Protein AF-A0A963QWB9-F1 (afdb_monomer_lite)

Radius of gyration: 32.36 Å; chains: 1; bounding box: 74×77×68 Å

Sequence (151 aa):
MTPAEYERANQQGAGDEVAETTSRTSAERSTPRSTRDDPPFDQLIAIHRGARRGFLVYAVLLAIVGAALLVAGLAGKIPWLIALVTGVIALVVAIFPYRQSIERRERIEGLQVLAEEWRDIVARSADPVGARERFMGLLERLYAPEKRMGA

pLDDT: mean 73.24, std 17.35, range [39.44, 96.38]

Foldseek 3Di:
DDPVVVVVVVVVVPPDDDPDDDPPDPPPVPPPPPPPPDDVLVVVLVVLVVLLVVLLVQLVVLLVVLVVLCVCCVVVVDPNVVSPVSSVVSNVVSVVSVVSSVVSVVVSVVSVVVSVVLVVCLVPDPDNRVVRVVVVVVVCVVVVPPPPPPD

Secondary structure (DSSP, 8-state):
--HHHHHHHHHTTSSSS------------------TTS--HHHHHHHHHHHHHHHHHHHHHHHHHHHHHHHHHHTTSS-HHHHHHHHHHHHHHHHHHHHHHHHHHHHHHHHHHHHHHHHHHHHH-S-HHHHHHHHHHHHHHHH-GGGSS--

Structure (mmCIF, N/CA/C/O backbone):
data_AF-A0A963QWB9-F1
#
_entry.id   AF-A0A963QWB9-F1
#
loop_
_atom_site.group_PDB
_atom_site.id
_atom_site.type_symbol
_atom_site.label_atom_id
_atom_site.label_alt_id
_atom_site.label_comp_id
_atom_site.label_asym_id
_atom_site.label_entity_id
_atom_site.label_seq_id
_atom_site.pdbx_PDB_ins_code
_atom_site.Cartn_x
_atom_site.Cartn_y
_atom_site.Cartn_z
_atom_site.occupancy
_atom_site.B_iso_or_equiv
_atom_site.auth_seq_id
_atom_site.auth_comp_id
_atom_site.auth_asym_id
_atom_site.auth_atom_id
_atom_site.pdbx_PDB_model_num
ATOM 1 N N . MET A 1 1 ? 54.219 -59.551 -37.758 1.00 52.16 1 MET A N 1
ATOM 2 C CA . MET A 1 1 ? 53.211 -58.742 -37.053 1.00 52.16 1 MET A CA 1
ATOM 3 C C . MET A 1 1 ? 52.244 -58.243 -38.104 1.00 52.16 1 MET A C 1
ATOM 5 O O . MET A 1 1 ? 52.642 -57.482 -38.980 1.00 52.16 1 MET A O 1
ATOM 9 N N . THR A 1 2 ? 51.063 -58.847 -38.148 1.00 57.59 2 THR A N 1
ATOM 10 C CA . THR A 1 2 ? 50.103 -58.664 -39.249 1.00 57.59 2 THR A CA 1
ATOM 11 C C . THR A 1 2 ? 49.142 -57.508 -38.947 1.00 57.59 2 THR A C 1
ATOM 13 O O . THR A 1 2 ? 48.941 -57.194 -37.775 1.00 57.59 2 THR A O 1
ATOM 16 N N . PRO A 1 3 ? 48.522 -56.869 -39.960 1.00 54.84 3 PRO A N 1
ATOM 17 C CA . PRO A 1 3 ? 47.603 -55.740 -39.755 1.00 54.84 3 PRO A CA 1
ATOM 18 C C . PRO A 1 3 ? 46.440 -56.042 -38.791 1.00 54.84 3 PRO A C 1
ATOM 20 O O . PRO A 1 3 ? 45.944 -55.141 -38.127 1.00 54.84 3 PRO A O 1
ATOM 23 N N . ALA A 1 4 ? 46.068 -57.318 -38.646 1.00 57.53 4 ALA A N 1
ATOM 24 C CA . ALA A 1 4 ? 45.026 -57.786 -37.732 1.00 57.53 4 ALA A CA 1
ATOM 25 C C . ALA A 1 4 ? 45.446 -57.818 -36.245 1.00 57.53 4 ALA A C 1
ATOM 27 O O . ALA A 1 4 ? 44.591 -57.886 -35.362 1.00 57.53 4 ALA A O 1
ATOM 28 N N . GLU A 1 5 ? 46.746 -57.766 -35.940 1.00 57.50 5 GLU A N 1
ATOM 29 C CA . GLU A 1 5 ? 47.256 -57.764 -34.559 1.00 57.50 5 GLU A CA 1
ATOM 30 C C . GLU A 1 5 ? 47.354 -56.350 -33.964 1.00 57.50 5 GLU A C 1
ATOM 32 O O . GLU A 1 5 ? 47.355 -56.208 -32.744 1.00 57.50 5 GLU A O 1
ATOM 37 N N . TYR A 1 6 ? 47.363 -55.299 -34.793 1.00 55.91 6 TYR A N 1
ATOM 38 C CA . TYR A 1 6 ? 47.360 -53.906 -34.323 1.00 55.91 6 TYR A CA 1
ATOM 39 C C . TYR A 1 6 ? 45.962 -53.456 -33.859 1.00 55.91 6 TYR A C 1
ATOM 41 O O . TYR A 1 6 ? 45.824 -52.663 -32.930 1.00 55.91 6 TYR A O 1
ATOM 49 N N . GLU A 1 7 ? 44.906 -54.013 -34.456 1.00 55.28 7 GLU A N 1
ATOM 50 C CA . GLU A 1 7 ? 43.521 -53.617 -34.179 1.00 55.28 7 GLU A CA 1
ATOM 51 C C . GLU A 1 7 ? 42.969 -54.217 -32.873 1.00 55.28 7 GLU A C 1
ATOM 53 O O . GLU A 1 7 ? 42.142 -53.600 -32.202 1.00 55.28 7 GLU A O 1
ATOM 58 N N . ARG A 1 8 ? 43.496 -55.370 -32.430 1.00 56.09 8 ARG A N 1
ATOM 59 C CA . ARG A 1 8 ? 43.130 -55.973 -31.134 1.00 56.09 8 ARG A CA 1
ATOM 60 C C . ARG A 1 8 ? 43.761 -55.275 -29.930 1.00 56.09 8 ARG A C 1
ATOM 62 O O . ARG A 1 8 ? 43.142 -55.241 -28.873 1.00 56.09 8 ARG A O 1
ATOM 69 N N . ALA A 1 9 ? 44.939 -54.671 -30.085 1.00 56.84 9 ALA A N 1
ATOM 70 C CA . ALA A 1 9 ? 45.576 -53.920 -29.002 1.00 56.84 9 ALA A CA 1
ATOM 71 C C . ALA A 1 9 ? 44.871 -52.581 -28.709 1.00 56.84 9 ALA A C 1
ATOM 73 O O . ALA A 1 9 ? 44.976 -52.069 -27.599 1.00 56.84 9 ALA A O 1
ATOM 74 N N . ASN A 1 10 ? 44.119 -52.036 -29.674 1.00 53.59 10 ASN A N 1
ATOM 75 C CA . ASN A 1 10 ? 43.478 -50.725 -29.542 1.00 53.59 10 ASN A CA 1
ATOM 76 C C . ASN A 1 10 ? 42.005 -50.788 -29.083 1.00 53.59 10 ASN A C 1
ATOM 78 O O . ASN A 1 10 ? 41.433 -49.764 -28.726 1.00 53.59 10 ASN A O 1
ATOM 82 N N . GLN A 1 11 ? 41.383 -51.976 -29.061 1.00 57.19 11 GLN A N 1
ATOM 83 C CA . GLN A 1 11 ? 40.006 -52.161 -28.567 1.00 57.19 11 GLN A CA 1
ATOM 84 C C . GLN A 1 11 ? 39.926 -52.609 -27.099 1.00 57.19 11 GLN A C 1
ATOM 86 O O . GLN A 1 11 ? 38.858 -52.550 -26.499 1.00 57.19 11 GLN A O 1
ATOM 91 N N . GLN A 1 12 ? 41.045 -53.014 -26.492 1.00 52.62 12 GLN A N 1
ATOM 92 C CA . GLN A 1 12 ? 41.080 -53.519 -25.112 1.00 52.62 12 GLN A CA 1
ATOM 93 C C . GLN A 1 12 ? 41.547 -52.471 -24.081 1.00 52.62 12 GLN A C 1
ATOM 95 O O . GLN A 1 12 ? 41.769 -52.801 -22.923 1.00 52.62 12 GLN A O 1
ATOM 100 N N . GLY A 1 13 ? 41.651 -51.201 -24.495 1.00 47.91 13 GLY A N 1
ATOM 101 C CA . GLY A 1 13 ? 41.871 -50.031 -23.629 1.00 47.91 13 GLY A CA 1
ATOM 102 C C . GLY A 1 13 ? 40.610 -49.194 -23.377 1.00 47.91 13 GLY A C 1
ATOM 103 O O . GLY A 1 13 ? 40.715 -48.057 -22.936 1.00 47.91 13 GLY A O 1
ATOM 104 N N . ALA A 1 14 ? 39.424 -49.728 -23.690 1.00 53.19 14 ALA A N 1
ATOM 105 C CA . ALA A 1 14 ? 38.131 -49.047 -23.549 1.00 53.19 14 ALA A CA 1
ATOM 106 C C . ALA A 1 14 ? 37.229 -49.688 -22.471 1.00 53.19 14 ALA A C 1
ATOM 108 O O . ALA A 1 14 ? 36.006 -49.645 -22.590 1.00 53.19 14 ALA A O 1
ATOM 109 N N . GLY A 1 15 ? 37.820 -50.346 -21.465 1.00 55.12 15 GLY A N 1
ATOM 110 C CA . GLY A 1 15 ? 37.084 -51.262 -20.585 1.00 55.12 15 GLY A CA 1
ATOM 111 C C . GLY A 1 15 ? 37.021 -50.934 -19.096 1.00 55.12 15 GLY A C 1
ATOM 112 O O . GLY A 1 15 ? 36.067 -51.365 -18.469 1.00 55.12 15 GLY A O 1
ATOM 113 N N . ASP A 1 16 ? 37.975 -50.206 -18.517 1.00 50.56 16 ASP A N 1
ATOM 114 C CA . ASP A 1 16 ? 38.060 -50.105 -17.053 1.00 50.56 16 ASP A CA 1
ATOM 115 C C . ASP A 1 16 ? 38.775 -48.822 -16.628 1.00 50.56 16 ASP A C 1
ATOM 117 O O . ASP A 1 16 ? 39.887 -48.846 -16.117 1.00 50.56 16 ASP A O 1
ATOM 121 N N . GLU A 1 17 ? 38.143 -47.669 -16.841 1.00 47.41 17 GLU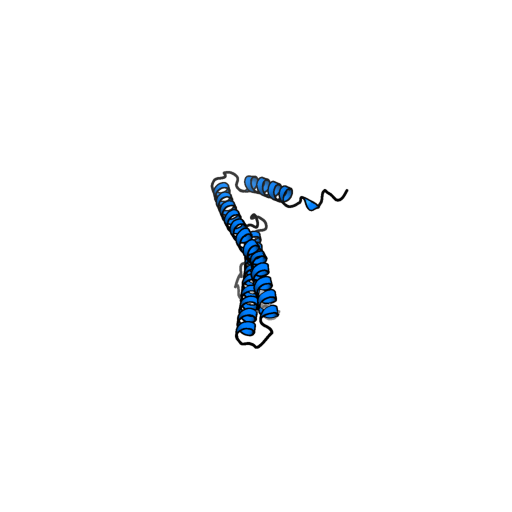 A N 1
ATOM 122 C CA . GLU A 1 17 ? 38.404 -46.537 -15.958 1.00 47.41 17 GLU A CA 1
ATOM 123 C C . GLU A 1 17 ? 37.235 -45.550 -15.977 1.00 47.41 17 GLU A C 1
ATOM 125 O O . GLU A 1 17 ? 36.881 -44.953 -16.990 1.00 47.41 17 GLU A O 1
ATOM 130 N N . VAL A 1 18 ? 36.677 -45.366 -14.782 1.00 50.66 18 VAL A N 1
ATOM 131 C CA . VAL A 1 18 ? 35.823 -44.248 -14.374 1.00 50.66 18 VAL A CA 1
ATOM 132 C C . VAL A 1 18 ? 34.356 -44.337 -14.805 1.00 50.66 18 VAL A C 1
ATOM 134 O O . VAL A 1 18 ? 33.793 -43.516 -15.530 1.00 50.66 18 VAL A O 1
ATOM 137 N N . ALA A 1 19 ? 33.691 -45.304 -14.180 1.00 49.16 19 ALA A N 1
ATOM 138 C CA . ALA A 1 19 ? 32.316 -45.172 -13.727 1.00 49.16 19 ALA A CA 1
ATOM 139 C C . ALA A 1 19 ? 32.156 -43.952 -12.796 1.00 49.16 19 ALA A C 1
ATOM 141 O O . ALA A 1 19 ? 32.076 -44.099 -11.584 1.00 49.16 19 ALA A O 1
ATOM 142 N N . GLU A 1 20 ? 32.116 -42.738 -13.341 1.00 49.50 20 GLU A N 1
ATOM 143 C CA . GLU A 1 20 ? 31.763 -41.548 -12.563 1.00 49.50 20 GLU A CA 1
ATOM 144 C C . GLU A 1 20 ? 31.323 -40.395 -13.460 1.00 49.50 20 GLU A C 1
ATOM 146 O O . GLU A 1 20 ? 31.929 -39.331 -13.505 1.00 49.50 20 GLU A O 1
ATOM 151 N N . THR A 1 21 ? 30.236 -40.565 -14.207 1.00 42.88 21 THR A N 1
ATOM 152 C CA . THR A 1 21 ? 29.427 -39.398 -14.583 1.00 42.88 21 THR A CA 1
ATOM 153 C C . THR A 1 21 ? 28.009 -39.829 -14.892 1.00 42.88 21 THR A C 1
ATOM 155 O O . THR A 1 21 ? 27.573 -39.938 -16.033 1.00 42.88 21 THR A O 1
ATOM 158 N N . THR A 1 22 ? 27.287 -40.102 -13.805 1.00 49.72 22 THR A N 1
ATOM 159 C CA . THR A 1 22 ? 25.889 -39.723 -13.609 1.00 49.72 22 THR A CA 1
ATOM 160 C C . THR A 1 22 ? 25.372 -38.884 -14.769 1.00 49.72 22 THR A C 1
ATOM 162 O O . THR A 1 22 ? 25.689 -37.695 -14.865 1.00 49.72 22 THR A O 1
ATOM 165 N N . SER A 1 23 ? 24.580 -39.520 -15.635 1.00 44.12 23 SER A N 1
ATOM 166 C CA . SER A 1 23 ? 23.708 -38.883 -16.612 1.00 44.12 23 SER A CA 1
ATOM 167 C C . SER A 1 23 ? 22.770 -37.934 -15.875 1.00 44.12 23 SER A C 1
ATOM 169 O O . SER A 1 23 ? 21.628 -38.244 -15.542 1.00 44.12 23 SER A O 1
ATOM 171 N N . ARG A 1 24 ? 23.299 -36.755 -15.563 1.00 46.31 24 ARG A N 1
ATOM 172 C CA . ARG A 1 24 ? 22.566 -35.592 -15.117 1.00 46.31 24 ARG A CA 1
ATOM 173 C C . ARG A 1 24 ? 21.914 -35.067 -16.380 1.00 46.31 24 ARG A C 1
ATOM 175 O O . ARG A 1 24 ? 22.521 -34.328 -17.141 1.00 46.31 24 ARG A O 1
ATOM 182 N N . THR A 1 25 ? 20.713 -35.576 -16.625 1.00 44.06 25 THR A N 1
ATOM 183 C CA . THR A 1 25 ? 19.575 -34.831 -17.147 1.00 44.06 25 THR A CA 1
ATOM 184 C C . THR A 1 25 ? 19.994 -33.525 -17.817 1.00 44.06 25 THR A C 1
ATOM 186 O O . THR A 1 25 ? 20.138 -32.506 -17.139 1.00 44.06 25 THR A O 1
ATOM 189 N N . SER A 1 26 ? 20.124 -33.550 -19.146 1.00 43.69 26 SER A N 1
ATOM 190 C CA . SER A 1 26 ? 20.068 -32.373 -20.022 1.00 43.69 26 SER A CA 1
ATOM 191 C C . SER A 1 26 ? 18.682 -31.716 -19.962 1.00 43.69 26 SER A C 1
ATOM 193 O O . SER A 1 26 ? 18.046 -31.443 -20.972 1.00 43.69 26 SER A O 1
ATOM 195 N N . ALA A 1 27 ? 18.196 -31.443 -18.751 1.00 46.06 27 ALA A N 1
ATOM 196 C CA . ALA A 1 27 ? 17.412 -30.261 -18.493 1.00 46.06 27 ALA A CA 1
ATOM 197 C C . ALA A 1 27 ? 18.442 -29.140 -18.472 1.00 46.06 27 ALA A C 1
ATOM 199 O O . ALA A 1 27 ? 18.928 -28.720 -17.419 1.00 46.06 27 ALA A O 1
ATOM 200 N N . GLU A 1 28 ? 18.792 -28.691 -19.672 1.00 39.84 28 GLU A N 1
ATOM 201 C CA . GLU A 1 28 ? 19.265 -27.346 -19.921 1.00 39.84 28 GLU A CA 1
ATOM 202 C C . GLU A 1 28 ? 18.142 -26.423 -19.438 1.00 39.84 28 GLU A C 1
ATOM 204 O O . GLU A 1 28 ? 17.291 -25.939 -20.177 1.00 39.84 28 GLU A O 1
ATOM 209 N N . ARG A 1 29 ? 18.062 -26.280 -18.113 1.00 41.50 29 ARG A N 1
ATOM 210 C CA . ARG A 1 29 ? 17.337 -25.228 -17.442 1.00 41.50 29 ARG A CA 1
ATOM 211 C C . ARG A 1 29 ? 18.127 -24.002 -17.843 1.00 41.50 29 ARG A C 1
ATOM 213 O O . ARG A 1 29 ? 19.090 -23.640 -17.174 1.00 41.50 29 ARG A O 1
ATOM 220 N N . SER A 1 30 ? 17.741 -23.445 -18.986 1.00 40.09 30 SER A N 1
ATOM 221 C CA . SER A 1 30 ? 18.017 -22.087 -19.400 1.00 40.09 30 SER A CA 1
ATOM 222 C C . SER A 1 30 ? 17.586 -21.219 -18.227 1.00 40.09 30 SER A C 1
ATOM 224 O O . SER A 1 30 ? 16.435 -20.810 -18.097 1.00 40.09 30 SER A O 1
ATOM 226 N N . THR A 1 31 ? 18.493 -21.021 -17.277 1.00 39.44 31 THR A N 1
ATOM 227 C CA . THR A 1 31 ? 18.427 -19.883 -16.390 1.00 39.44 31 THR A CA 1
ATOM 228 C C . THR A 1 31 ? 18.381 -18.702 -17.345 1.00 39.44 31 THR A C 1
ATOM 230 O O . THR A 1 31 ? 19.287 -18.584 -18.176 1.00 39.44 31 THR A O 1
ATOM 233 N N . PRO A 1 32 ? 17.315 -17.879 -17.327 1.00 41.12 32 PRO A N 1
ATOM 234 C CA . PRO A 1 32 ? 17.317 -16.663 -18.108 1.00 41.12 32 PRO A CA 1
ATOM 235 C C . PRO A 1 32 ? 18.546 -15.910 -17.631 1.00 41.12 32 PRO A C 1
ATOM 237 O O . PRO A 1 32 ? 18.637 -15.507 -16.467 1.00 41.12 32 PRO A O 1
ATOM 240 N N . ARG A 1 33 ? 19.555 -15.860 -18.501 1.00 39.84 33 ARG A N 1
ATOM 241 C CA . ARG A 1 33 ? 20.761 -15.080 -18.315 1.00 39.84 33 ARG A CA 1
ATOM 242 C C . ARG A 1 33 ? 20.230 -13.682 -18.089 1.00 39.84 33 ARG A C 1
ATOM 244 O O . ARG A 1 33 ? 19.677 -13.107 -19.017 1.00 39.84 33 ARG A O 1
ATOM 251 N N . SER A 1 34 ? 20.274 -13.251 -16.828 1.00 43.28 34 SER A N 1
ATOM 252 C CA . SER A 1 34 ? 19.811 -11.948 -16.371 1.00 43.28 34 SER A CA 1
ATOM 253 C C . SER A 1 34 ? 20.129 -10.940 -17.457 1.00 43.28 34 SER A C 1
ATOM 255 O O . SER A 1 34 ? 21.307 -10.712 -17.752 1.00 43.28 34 SER A O 1
ATOM 257 N N . THR A 1 35 ? 19.071 -10.452 -18.103 1.00 49.50 35 THR A N 1
ATOM 258 C CA . THR A 1 35 ? 19.091 -9.384 -19.084 1.00 49.50 35 THR A CA 1
ATOM 259 C C . THR A 1 35 ? 19.589 -8.160 -18.333 1.00 49.50 35 THR A C 1
ATOM 261 O O . THR A 1 35 ? 18.831 -7.319 -17.871 1.00 49.50 35 THR A O 1
ATOM 264 N N . ARG A 1 36 ? 20.911 -8.087 -18.156 1.00 48.88 36 ARG A N 1
ATOM 265 C CA . ARG A 1 36 ? 21.662 -6.967 -17.572 1.00 48.88 36 ARG A CA 1
ATOM 266 C C . ARG A 1 36 ? 21.520 -5.698 -18.421 1.00 48.88 36 ARG A C 1
ATOM 268 O O . ARG A 1 36 ? 22.074 -4.656 -18.096 1.00 48.88 36 ARG A O 1
ATOM 275 N N . ASP A 1 37 ? 20.751 -5.829 -19.493 1.00 54.34 37 ASP A N 1
ATOM 276 C CA . ASP A 1 37 ? 20.692 -4.980 -20.641 1.00 54.34 37 ASP A CA 1
ATOM 277 C C . ASP A 1 37 ? 19.255 -4.587 -21.030 1.00 54.34 37 ASP A C 1
ATOM 279 O O . ASP A 1 37 ? 19.014 -4.167 -22.150 1.00 54.34 37 ASP A O 1
ATOM 283 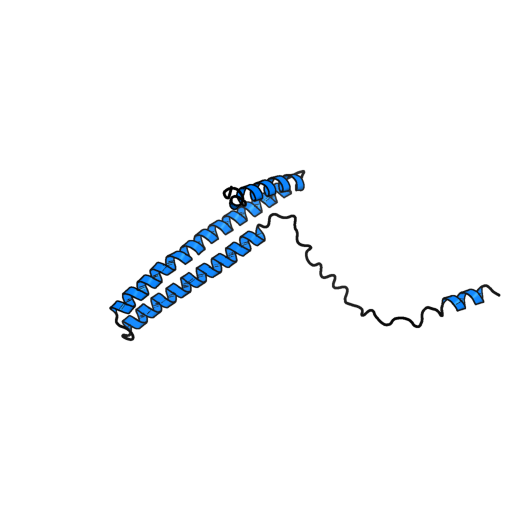N N . ASP A 1 38 ? 18.296 -4.672 -20.112 1.00 56.06 38 ASP A N 1
ATOM 284 C CA . ASP A 1 38 ? 16.996 -4.012 -20.264 1.00 56.06 38 ASP A CA 1
ATOM 285 C C . ASP A 1 38 ? 16.802 -3.016 -19.117 1.00 56.06 38 ASP A C 1
ATOM 287 O O . ASP A 1 38 ? 17.226 -3.294 -17.987 1.00 56.06 38 ASP A O 1
ATOM 291 N N . PRO A 1 39 ? 16.203 -1.834 -19.363 1.00 62.34 39 PRO A N 1
ATOM 292 C CA . PRO A 1 39 ? 15.840 -0.940 -18.274 1.00 62.34 39 PRO A CA 1
ATOM 293 C C . PRO A 1 39 ? 14.952 -1.709 -17.282 1.00 62.34 39 PRO A C 1
ATOM 295 O O . PRO A 1 39 ? 13.985 -2.350 -17.701 1.00 62.34 39 PRO A O 1
ATOM 298 N N . PRO A 1 40 ? 15.255 -1.676 -15.969 1.00 73.00 40 PRO A N 1
ATOM 299 C CA . PRO A 1 40 ? 14.667 -2.589 -14.992 1.00 73.00 40 PRO A CA 1
ATOM 300 C C . PRO A 1 40 ? 13.249 -2.159 -14.579 1.00 73.00 40 PRO A C 1
ATOM 302 O O . PRO A 1 40 ? 12.908 -2.181 -13.394 1.00 73.00 40 PRO A O 1
ATOM 305 N N . PHE A 1 41 ? 12.410 -1.753 -15.538 1.00 75.62 41 PHE A N 1
ATOM 306 C CA . PHE A 1 41 ? 11.028 -1.331 -15.319 1.00 75.62 41 PHE A CA 1
ATOM 307 C C . PHE A 1 41 ? 10.248 -2.395 -14.549 1.00 75.62 41 PHE A C 1
ATOM 309 O O . PHE A 1 41 ? 9.568 -2.062 -13.583 1.00 75.62 41 PHE A O 1
ATOM 316 N N . ASP A 1 42 ? 10.428 -3.675 -14.880 1.00 75.56 42 ASP A N 1
ATOM 317 C CA . ASP A 1 42 ? 9.774 -4.776 -14.171 1.00 75.56 42 ASP A CA 1
ATOM 318 C C . ASP A 1 42 ? 10.193 -4.869 -12.700 1.00 75.56 42 ASP A C 1
ATOM 320 O O . ASP A 1 42 ? 9.345 -5.073 -11.830 1.00 75.56 42 ASP A O 1
ATOM 324 N N . GLN A 1 43 ? 11.477 -4.658 -12.388 1.00 76.31 43 GLN A N 1
ATOM 325 C CA . GLN A 1 43 ? 11.944 -4.629 -10.997 1.00 76.31 43 GLN A CA 1
ATOM 326 C C . GLN A 1 43 ? 11.413 -3.395 -10.259 1.00 76.31 43 GLN A C 1
ATOM 328 O O . GLN A 1 43 ? 10.931 -3.516 -9.134 1.00 76.31 43 GLN A O 1
ATOM 333 N N . LEU A 1 44 ? 11.434 -2.217 -10.890 1.00 74.25 44 LEU A N 1
ATOM 334 C CA . LEU A 1 44 ? 10.897 -0.973 -10.327 1.00 74.25 44 LEU A CA 1
ATOM 335 C C . LEU A 1 44 ? 9.392 -1.090 -10.035 1.00 74.25 44 LEU A C 1
ATOM 337 O O . LEU A 1 44 ? 8.942 -0.745 -8.936 1.00 74.25 44 LEU A O 1
ATOM 341 N N . ILE A 1 45 ? 8.629 -1.647 -10.980 1.00 78.62 45 ILE A N 1
ATOM 342 C CA . ILE A 1 45 ? 7.201 -1.947 -10.844 1.00 78.62 45 ILE A CA 1
ATOM 343 C C . ILE A 1 45 ? 6.980 -2.980 -9.735 1.00 78.62 45 ILE A C 1
ATOM 345 O O . ILE A 1 45 ? 6.083 -2.797 -8.909 1.00 78.62 45 ILE A O 1
ATOM 349 N N . ALA A 1 46 ? 7.790 -4.042 -9.664 1.00 79.19 46 ALA A N 1
ATOM 350 C CA . ALA A 1 46 ? 7.683 -5.065 -8.625 1.00 79.19 46 ALA A CA 1
ATOM 351 C C . ALA A 1 46 ? 7.934 -4.495 -7.219 1.00 79.19 46 ALA A C 1
ATOM 353 O O . ALA A 1 46 ? 7.155 -4.774 -6.304 1.00 79.19 46 ALA A O 1
ATOM 354 N N . ILE A 1 47 ? 8.947 -3.637 -7.054 1.00 78.81 47 ILE A N 1
ATOM 355 C CA . ILE A 1 47 ? 9.235 -2.932 -5.795 1.00 78.81 47 ILE A CA 1
ATOM 356 C C . ILE A 1 47 ? 8.040 -2.062 -5.389 1.00 78.81 47 ILE A C 1
ATOM 358 O O . ILE A 1 47 ? 7.565 -2.136 -4.253 1.00 78.81 47 ILE A O 1
ATOM 362 N N . HIS A 1 48 ? 7.499 -1.272 -6.321 1.00 78.31 48 HIS A N 1
ATOM 363 C CA . HIS A 1 48 ? 6.354 -0.404 -6.039 1.00 78.31 48 HIS A CA 1
ATOM 364 C C . HIS A 1 48 ? 5.091 -1.208 -5.723 1.00 78.31 48 HIS A C 1
ATOM 366 O O . HIS A 1 48 ? 4.326 -0.824 -4.837 1.00 78.31 48 HIS A O 1
ATOM 372 N N . ARG A 1 49 ? 4.889 -2.352 -6.386 1.00 79.19 49 ARG A N 1
ATOM 373 C CA . ARG A 1 49 ? 3.765 -3.265 -6.144 1.00 79.19 49 ARG A CA 1
ATOM 374 C C . ARG A 1 49 ? 3.863 -3.927 -4.770 1.00 79.19 49 ARG A C 1
ATOM 376 O O . ARG A 1 49 ? 2.854 -3.995 -4.067 1.00 79.19 49 ARG A O 1
ATOM 383 N N . GLY A 1 50 ? 5.059 -4.363 -4.373 1.00 79.31 50 GLY A N 1
ATOM 384 C CA . GLY A 1 50 ? 5.330 -4.901 -3.040 1.00 79.31 50 GLY A CA 1
ATOM 385 C C . GLY A 1 50 ? 5.053 -3.868 -1.949 1.00 79.31 50 GLY A C 1
ATOM 386 O O . GLY A 1 50 ? 4.254 -4.119 -1.045 1.00 79.31 50 GLY A O 1
ATOM 387 N N . ALA A 1 51 ? 5.614 -2.665 -2.095 1.00 79.25 51 ALA A N 1
ATOM 388 C CA . ALA A 1 51 ? 5.384 -1.561 -1.168 1.00 79.25 51 ALA A CA 1
ATOM 389 C C . ALA A 1 51 ? 3.898 -1.170 -1.093 1.00 79.25 51 ALA A C 1
ATOM 391 O O . ALA A 1 51 ? 3.348 -1.048 -0.001 1.00 79.25 51 ALA A O 1
ATOM 392 N N . ARG A 1 52 ? 3.212 -1.046 -2.240 1.00 84.31 52 ARG A N 1
ATOM 393 C CA . ARG A 1 52 ? 1.768 -0.765 -2.306 1.00 84.31 52 ARG A CA 1
ATOM 394 C C . ARG A 1 52 ? 0.957 -1.791 -1.522 1.00 84.31 52 ARG A C 1
ATOM 396 O O . ARG A 1 52 ? 0.059 -1.404 -0.779 1.00 84.31 52 ARG A O 1
ATOM 403 N N . ARG A 1 53 ? 1.259 -3.084 -1.680 1.00 84.12 53 ARG A N 1
ATOM 404 C CA . ARG A 1 53 ? 0.557 -4.153 -0.959 1.00 84.12 53 ARG A CA 1
ATOM 405 C C . ARG A 1 53 ? 0.776 -4.035 0.548 1.00 84.12 53 ARG A C 1
ATOM 407 O O . ARG A 1 53 ? -0.189 -4.162 1.289 1.00 84.12 53 ARG A O 1
ATOM 414 N N . GLY A 1 54 ? 1.999 -3.726 0.981 1.00 84.69 54 GLY A N 1
ATOM 415 C CA . GLY A 1 54 ? 2.310 -3.463 2.387 1.00 84.69 54 GLY A CA 1
ATOM 416 C C . GLY A 1 54 ? 1.483 -2.309 2.956 1.00 84.69 54 GLY A C 1
ATOM 417 O O . GLY A 1 54 ? 0.759 -2.493 3.931 1.00 84.69 54 GLY A O 1
ATOM 418 N N . PHE A 1 55 ? 1.509 -1.143 2.304 1.00 83.06 55 PHE A N 1
ATOM 419 C CA . PHE A 1 55 ? 0.724 0.020 2.731 1.00 83.06 55 PHE A CA 1
ATOM 420 C C . PHE A 1 55 ? -0.783 -0.259 2.757 1.00 83.06 55 PHE A C 1
ATOM 422 O O . PHE A 1 55 ? -1.462 0.122 3.706 1.00 83.06 55 PHE A O 1
ATOM 429 N N . LEU A 1 56 ? -1.309 -0.980 1.766 1.00 86.38 56 LEU A N 1
ATOM 430 C CA . LEU A 1 56 ? -2.723 -1.344 1.742 1.00 86.38 56 LEU A CA 1
ATOM 431 C C . LEU A 1 56 ? -3.095 -2.287 2.896 1.00 86.38 56 LEU A C 1
ATOM 433 O O . LEU A 1 56 ? -4.128 -2.090 3.529 1.00 86.38 56 LEU A O 1
ATOM 437 N N . VAL A 1 57 ? -2.242 -3.263 3.222 1.00 91.62 57 VAL A N 1
ATOM 438 C CA . VAL A 1 57 ? -2.446 -4.144 4.384 1.00 91.62 57 VAL A CA 1
ATOM 439 C C . VAL A 1 57 ? -2.442 -3.344 5.687 1.00 91.62 57 VAL A C 1
ATOM 441 O O . VAL A 1 57 ? -3.345 -3.527 6.500 1.00 91.62 57 VAL A O 1
ATOM 444 N N . TYR A 1 58 ? -1.495 -2.419 5.876 1.00 88.50 58 TYR A N 1
ATOM 445 C CA . TYR A 1 58 ? -1.476 -1.555 7.062 1.00 88.50 58 TYR A CA 1
ATOM 446 C C . TYR A 1 58 ? -2.733 -0.689 7.171 1.00 88.50 58 TYR A C 1
ATOM 448 O O . TYR A 1 58 ? -3.314 -0.602 8.251 1.00 88.50 58 TYR A O 1
ATOM 456 N N . ALA A 1 59 ? -3.182 -0.091 6.065 1.00 89.31 59 ALA A N 1
ATOM 457 C CA . ALA A 1 59 ? -4.407 0.703 6.039 1.00 89.31 59 ALA A CA 1
ATOM 458 C C . ALA A 1 59 ? -5.629 -0.123 6.467 1.00 89.31 59 ALA A C 1
ATOM 460 O O . ALA A 1 59 ? -6.398 0.302 7.326 1.00 89.31 59 ALA A O 1
ATOM 461 N N . VAL A 1 60 ? -5.778 -1.330 5.912 1.00 93.44 60 VAL A N 1
ATOM 462 C CA . VAL A 1 60 ? -6.889 -2.233 6.238 1.00 93.44 60 VAL A CA 1
ATOM 463 C C . VAL A 1 60 ? -6.825 -2.690 7.695 1.00 93.44 60 VAL A C 1
ATOM 465 O O . VAL A 1 60 ? -7.843 -2.663 8.380 1.00 93.44 60 VAL A O 1
ATOM 468 N N . LEU A 1 61 ? -5.644 -3.062 8.197 1.00 94.38 61 LEU A N 1
ATOM 469 C CA . LEU A 1 61 ? -5.476 -3.464 9.594 1.00 94.38 61 LEU A CA 1
ATOM 470 C C . LEU A 1 61 ? -5.851 -2.334 10.555 1.00 94.38 61 LEU A C 1
ATOM 472 O O . LEU A 1 61 ? -6.618 -2.571 11.484 1.00 94.38 61 LEU A O 1
ATOM 476 N N . LEU A 1 62 ? -5.374 -1.108 10.320 1.00 92.81 62 LEU A N 1
ATOM 477 C CA . LEU A 1 62 ? -5.741 0.036 11.158 1.00 92.81 62 LEU A CA 1
ATOM 478 C C . LEU A 1 62 ? -7.244 0.316 11.111 1.00 92.81 62 LEU A C 1
ATOM 480 O O . LEU A 1 62 ? -7.840 0.600 12.148 1.00 92.81 62 LEU A O 1
ATOM 484 N N . ALA A 1 63 ? -7.866 0.196 9.936 1.00 92.50 63 ALA A N 1
ATOM 485 C CA . ALA A 1 63 ? -9.304 0.381 9.803 1.00 92.50 63 ALA A CA 1
ATOM 486 C C . ALA A 1 63 ? -10.100 -0.677 10.586 1.00 92.50 63 ALA A C 1
ATOM 488 O O . ALA A 1 63 ? -11.040 -0.331 11.301 1.00 92.50 63 ALA A O 1
ATOM 489 N N . ILE A 1 64 ? -9.693 -1.949 10.508 1.00 96.38 64 ILE A N 1
ATOM 490 C CA . ILE A 1 64 ? -10.310 -3.048 11.265 1.00 96.38 64 ILE A CA 1
ATOM 491 C C . ILE A 1 64 ? -10.143 -2.824 12.769 1.00 96.38 64 ILE A C 1
ATOM 493 O O . ILE A 1 64 ? -11.112 -2.956 13.512 1.00 96.38 64 ILE A O 1
ATOM 497 N N . VAL A 1 65 ? -8.942 -2.456 13.222 1.00 94.31 65 VAL A N 1
ATOM 498 C CA . VAL A 1 65 ? -8.666 -2.172 14.639 1.00 94.31 65 VAL A CA 1
ATOM 499 C C . VAL A 1 65 ? -9.518 -1.001 15.129 1.00 94.31 65 VAL A C 1
ATOM 501 O O . VAL A 1 65 ? -10.154 -1.105 16.176 1.00 94.31 65 VAL A O 1
ATOM 504 N N . GLY A 1 66 ? -9.593 0.088 14.360 1.00 92.25 66 GLY A N 1
ATOM 505 C CA . GLY A 1 66 ? -10.423 1.244 14.694 1.00 92.25 66 GLY A CA 1
ATOM 506 C C . GLY A 1 66 ? -11.908 0.892 14.794 1.00 92.25 66 GLY A C 1
ATOM 507 O O . GLY A 1 66 ? -12.560 1.237 15.778 1.00 92.25 66 GLY A O 1
ATOM 508 N N . ALA A 1 67 ? -12.432 0.130 13.830 1.00 93.69 67 ALA A N 1
ATOM 509 C CA . ALA A 1 67 ? -13.813 -0.347 13.854 1.00 93.69 67 ALA A CA 1
ATOM 510 C C . ALA A 1 67 ? -14.085 -1.290 15.039 1.00 93.69 67 ALA A C 1
ATOM 512 O O . ALA A 1 67 ? -15.102 -1.151 15.716 1.00 93.69 67 ALA A O 1
ATOM 513 N N . ALA A 1 68 ? -13.165 -2.212 15.333 1.00 94.56 68 ALA A N 1
ATOM 514 C CA . ALA A 1 68 ? -13.283 -3.131 16.461 1.00 94.56 68 ALA A CA 1
ATOM 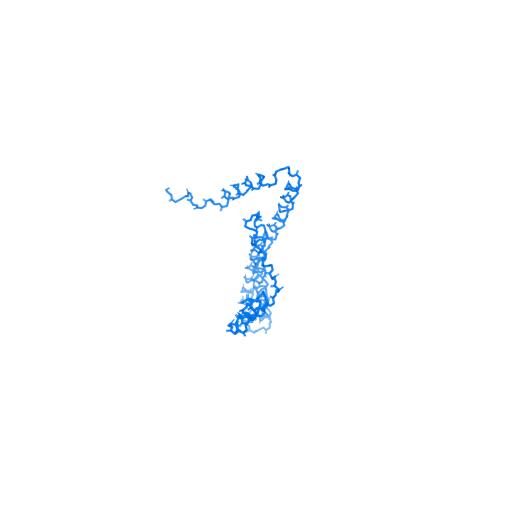515 C C . ALA A 1 68 ? -13.321 -2.389 17.805 1.00 94.56 68 ALA A C 1
ATOM 517 O O . ALA A 1 68 ? -14.122 -2.743 18.669 1.00 94.56 68 ALA A O 1
ATOM 518 N N . LEU A 1 69 ? -12.516 -1.332 17.970 1.00 92.75 69 LEU A N 1
ATOM 519 C CA . LEU A 1 69 ? -12.544 -0.482 19.163 1.00 92.75 69 LEU A CA 1
ATOM 520 C C . LEU A 1 69 ? -13.893 0.222 19.323 1.00 92.75 69 LEU A C 1
ATOM 522 O O . LEU A 1 69 ? -14.461 0.196 20.412 1.00 92.75 69 LEU A O 1
ATOM 526 N N . LEU A 1 70 ? -14.448 0.783 18.246 1.00 92.75 70 LEU A N 1
ATOM 527 C CA . LEU A 1 70 ? -15.771 1.416 18.282 1.00 92.75 70 LEU A CA 1
ATOM 528 C C . LEU A 1 70 ? -16.869 0.418 18.672 1.00 92.75 70 LEU A C 1
ATOM 530 O O . LEU A 1 70 ? -17.692 0.720 19.537 1.00 92.75 70 LEU A O 1
ATOM 534 N N . VAL A 1 71 ? -16.849 -0.789 18.098 1.00 95.12 71 VAL A N 1
ATOM 535 C CA . VAL A 1 71 ? -17.791 -1.865 18.449 1.00 95.12 71 VAL A CA 1
ATOM 536 C C . VAL A 1 71 ? -17.617 -2.298 19.906 1.00 95.12 71 VAL A C 1
ATOM 538 O O . VAL A 1 71 ? -18.607 -2.474 20.612 1.00 95.12 71 VAL A O 1
ATOM 541 N N . ALA A 1 72 ? -16.379 -2.421 20.393 1.00 93.00 72 ALA A N 1
ATOM 542 C CA . ALA A 1 72 ? -16.098 -2.762 21.786 1.00 93.00 72 ALA A CA 1
ATOM 543 C C . ALA A 1 72 ? -16.602 -1.683 22.760 1.00 93.00 72 ALA A C 1
ATOM 545 O O . ALA A 1 72 ? -17.146 -2.017 23.815 1.00 93.00 72 ALA A O 1
ATOM 546 N N . GLY A 1 73 ? -16.473 -0.404 22.396 1.00 92.44 73 GLY A N 1
ATOM 547 C CA . GLY A 1 73 ? -17.065 0.709 23.136 1.00 92.44 73 GLY A CA 1
ATOM 548 C C . GLY A 1 73 ? -18.586 0.639 23.173 1.00 92.44 73 GLY A C 1
ATOM 549 O O . GLY A 1 73 ? -19.179 0.785 24.239 1.00 92.44 73 GLY A O 1
ATOM 550 N N . LEU A 1 74 ? -19.217 0.370 22.028 1.00 92.94 74 LEU A N 1
ATOM 551 C CA . LEU A 1 74 ? -20.674 0.273 21.914 1.00 92.94 74 LEU A CA 1
ATOM 552 C C . LEU A 1 74 ? -21.235 -0.919 22.704 1.00 92.94 74 LEU A C 1
ATOM 554 O O . LEU A 1 74 ? -22.296 -0.827 23.311 1.00 92.94 74 LEU A O 1
ATOM 558 N N . ALA A 1 75 ? -20.489 -2.023 22.748 1.00 95.00 75 ALA A N 1
ATOM 559 C CA . ALA A 1 75 ? -20.802 -3.208 23.541 1.00 95.00 75 ALA A CA 1
ATOM 560 C C . ALA A 1 75 ? -20.501 -3.043 25.047 1.00 95.00 75 ALA A C 1
ATOM 562 O O . ALA A 1 75 ? -20.643 -4.005 25.804 1.00 95.00 75 ALA A O 1
ATOM 563 N N . GLY A 1 76 ? -20.031 -1.869 25.486 1.00 93.44 76 GLY A N 1
ATOM 564 C CA . GLY A 1 76 ? -19.706 -1.586 26.885 1.00 93.44 76 GLY A CA 1
ATOM 565 C C . GLY A 1 76 ? -18.484 -2.341 27.418 1.00 93.44 76 GLY A C 1
ATOM 566 O O . GLY A 1 76 ? -18.310 -2.443 28.629 1.00 93.44 76 GLY A O 1
ATOM 567 N N . LYS A 1 77 ? -17.633 -2.893 26.542 1.00 93.75 77 LYS A N 1
ATOM 568 C CA . LYS A 1 77 ? -16.418 -3.632 26.937 1.00 93.75 77 LYS A CA 1
ATOM 569 C C . LYS A 1 77 ? -15.280 -2.708 27.366 1.00 93.75 77 LYS A C 1
ATOM 571 O O . LYS A 1 77 ? -14.409 -3.123 28.122 1.00 93.75 77 LYS A O 1
ATOM 576 N N . ILE A 1 78 ? -15.297 -1.473 26.879 1.00 93.44 78 ILE A N 1
ATOM 577 C CA . ILE A 1 78 ? -14.366 -0.398 27.225 1.00 93.44 78 ILE A CA 1
ATOM 578 C C . ILE A 1 78 ? -15.144 0.919 27.355 1.00 93.44 78 ILE A C 1
ATOM 580 O O . ILE A 1 78 ? -16.219 1.043 26.761 1.00 93.44 78 ILE A O 1
ATOM 584 N N . PRO A 1 79 ? -14.630 1.918 28.098 1.00 95.06 79 PRO A N 1
ATOM 585 C CA . PRO A 1 79 ? -15.293 3.211 28.220 1.00 95.06 79 PRO A CA 1
ATOM 586 C C . PRO A 1 79 ? -15.526 3.849 26.847 1.00 95.06 79 PRO A C 1
ATOM 588 O O . PRO A 1 79 ? -14.586 4.002 26.065 1.00 95.06 79 PRO A O 1
ATOM 591 N N . TRP A 1 80 ? -16.771 4.252 26.571 1.00 92.00 80 TRP A N 1
ATOM 592 C CA . TRP A 1 80 ? -17.188 4.768 25.260 1.00 92.00 80 TRP A CA 1
ATOM 593 C C . TRP A 1 80 ? -16.306 5.913 24.757 1.00 92.00 80 TRP A C 1
ATOM 595 O O . TRP A 1 80 ? -15.891 5.910 23.603 1.00 92.00 80 TRP A O 1
ATOM 605 N N . LEU A 1 81 ? -15.954 6.859 25.634 1.00 94.00 81 LEU A N 1
ATOM 606 C CA . LEU A 1 81 ? -15.102 7.992 25.269 1.00 94.00 81 LEU A CA 1
ATOM 607 C C . LEU A 1 81 ? -13.718 7.530 24.781 1.00 94.00 81 LEU A C 1
ATOM 609 O O . LEU A 1 81 ? -13.219 8.028 23.776 1.00 94.00 81 LEU A O 1
ATOM 613 N N . ILE A 1 82 ? 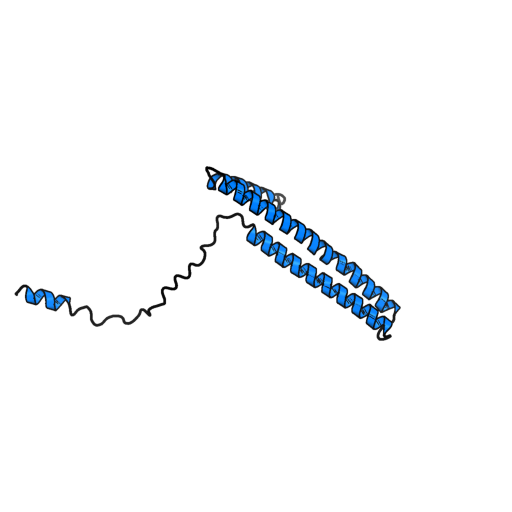-13.120 6.544 25.459 1.00 92.56 82 ILE A N 1
ATOM 614 C CA . ILE A 1 82 ? -11.809 5.992 25.092 1.00 92.56 82 ILE A CA 1
ATOM 615 C C . ILE A 1 82 ? -11.912 5.254 23.757 1.00 92.56 82 ILE A C 1
ATOM 617 O O . ILE A 1 82 ? -11.087 5.478 22.872 1.00 92.56 82 ILE A O 1
ATOM 621 N N . ALA A 1 83 ? -12.937 4.417 23.595 1.00 92.31 83 ALA A N 1
ATOM 622 C CA . ALA A 1 83 ? -13.207 3.681 22.363 1.00 92.31 83 ALA A CA 1
ATOM 623 C C . ALA A 1 83 ? -13.393 4.610 21.159 1.00 92.31 83 ALA A C 1
ATOM 625 O O . ALA A 1 83 ? -12.829 4.370 20.094 1.00 92.31 83 ALA A O 1
ATOM 626 N N . LEU A 1 84 ? -14.152 5.691 21.346 1.00 92.69 84 LEU A N 1
ATOM 627 C CA . LEU A 1 84 ? -14.436 6.676 20.314 1.00 92.69 84 LEU A CA 1
ATOM 628 C C . LEU A 1 84 ? -13.170 7.427 19.901 1.00 92.69 84 LEU A C 1
ATOM 630 O O . LEU A 1 84 ? -12.850 7.464 18.717 1.00 92.69 84 LEU A O 1
ATOM 634 N N . VAL A 1 85 ? -12.411 7.966 20.859 1.00 94.56 85 VAL A N 1
ATOM 635 C CA . VAL A 1 85 ? -11.178 8.710 20.560 1.00 94.56 85 VAL A CA 1
ATOM 636 C C . VAL A 1 85 ? -10.146 7.806 19.881 1.00 94.56 85 VAL A C 1
ATOM 638 O O . VAL A 1 85 ? -9.643 8.140 18.811 1.00 94.56 85 VAL A O 1
ATOM 641 N N . THR A 1 86 ? -9.856 6.638 20.458 1.00 92.94 86 THR A N 1
ATOM 642 C CA . THR A 1 86 ? -8.846 5.715 19.910 1.00 92.94 86 THR A CA 1
ATOM 643 C C . THR A 1 86 ? -9.273 5.106 18.575 1.00 92.94 86 THR A C 1
ATOM 645 O O . THR A 1 86 ? -8.463 5.045 17.651 1.00 92.94 86 THR A O 1
ATOM 648 N N . GLY A 1 87 ? -10.543 4.719 18.433 1.00 90.38 87 GLY A N 1
ATOM 649 C CA . GLY A 1 87 ? -11.089 4.163 17.198 1.00 90.38 87 GLY A CA 1
ATOM 650 C C . GLY A 1 87 ? -11.077 5.166 16.045 1.00 90.38 87 GLY A C 1
ATOM 651 O O . GLY A 1 87 ? -10.636 4.836 14.943 1.00 90.38 87 GLY A O 1
ATOM 652 N N . VAL A 1 88 ? -11.481 6.415 16.303 1.00 90.75 88 VAL A N 1
ATOM 653 C CA . VAL A 1 88 ? -11.438 7.489 15.300 1.00 90.75 88 VAL A CA 1
ATOM 654 C C . VAL A 1 88 ? -9.997 7.829 14.920 1.00 90.75 88 VAL A C 1
ATOM 656 O O . VAL A 1 88 ? -9.704 7.931 13.732 1.00 90.75 88 VAL A O 1
ATOM 659 N N . ILE A 1 89 ? -9.075 7.939 15.885 1.00 93.88 89 ILE A N 1
ATOM 660 C CA . ILE A 1 89 ? -7.652 8.171 15.588 1.00 93.88 89 ILE A CA 1
ATOM 661 C C . ILE A 1 89 ? -7.096 7.045 14.711 1.00 93.88 89 ILE A C 1
ATOM 663 O O . ILE A 1 89 ? -6.454 7.331 13.703 1.00 93.88 89 ILE A O 1
ATOM 667 N N . ALA A 1 90 ? -7.372 5.779 15.034 1.00 91.38 90 ALA A N 1
ATOM 668 C CA . ALA A 1 90 ? -6.918 4.646 14.229 1.00 91.38 90 ALA A CA 1
ATOM 669 C C . ALA A 1 90 ? -7.437 4.718 12.781 1.00 91.38 90 ALA A C 1
ATOM 671 O O . ALA A 1 90 ? -6.667 4.503 11.843 1.00 91.38 90 ALA A O 1
ATOM 672 N N . LEU A 1 91 ? -8.706 5.096 12.587 1.00 89.50 91 LEU A N 1
ATOM 673 C CA . LEU A 1 91 ? -9.290 5.295 11.257 1.00 89.50 91 LEU A CA 1
ATOM 674 C C . LEU A 1 91 ? -8.649 6.468 10.505 1.00 89.50 91 LEU A C 1
ATOM 676 O O . LEU A 1 91 ? -8.353 6.342 9.320 1.00 89.50 91 LEU A O 1
ATOM 680 N N . VAL A 1 92 ? -8.386 7.592 11.177 1.00 92.38 92 VAL A N 1
ATOM 681 C CA . VAL A 1 92 ? -7.712 8.747 10.563 1.00 92.38 92 VAL A CA 1
ATOM 682 C C . VAL A 1 92 ? -6.282 8.390 10.161 1.00 92.38 92 VAL A C 1
ATOM 684 O O . VAL A 1 92 ? -5.859 8.693 9.046 1.00 92.38 92 VAL A O 1
ATOM 687 N N . VAL A 1 93 ? -5.541 7.687 11.021 1.00 91.88 93 VAL A N 1
ATOM 688 C CA . VAL A 1 93 ? -4.174 7.245 10.716 1.00 91.88 93 VAL A CA 1
ATOM 689 C C . VAL A 1 93 ? -4.165 6.230 9.569 1.00 91.88 93 VAL A C 1
ATOM 691 O O . VAL A 1 93 ? -3.227 6.245 8.776 1.00 91.88 93 VAL A O 1
ATOM 694 N N . ALA A 1 94 ? -5.221 5.424 9.391 1.00 90.12 94 ALA A N 1
ATOM 695 C CA . ALA A 1 94 ? -5.362 4.508 8.253 1.00 90.12 94 ALA A CA 1
ATOM 696 C C . ALA A 1 94 ? -5.389 5.223 6.886 1.00 90.12 94 ALA A C 1
ATOM 698 O O . ALA A 1 94 ? -5.013 4.629 5.870 1.00 90.12 94 ALA A O 1
ATOM 699 N N . ILE A 1 95 ? -5.781 6.503 6.843 1.00 89.56 95 ILE A N 1
ATOM 700 C CA . ILE A 1 95 ? -5.832 7.295 5.605 1.00 89.56 95 ILE A CA 1
ATOM 701 C C . ILE A 1 95 ? -4.428 7.483 5.022 1.00 89.56 95 ILE A C 1
ATOM 703 O O . ILE A 1 95 ? -4.258 7.436 3.805 1.00 89.56 95 ILE A O 1
ATOM 707 N N . PHE A 1 96 ? -3.403 7.661 5.858 1.00 89.00 96 PHE A N 1
ATOM 708 C CA . PHE A 1 96 ? -2.036 7.898 5.392 1.00 89.00 96 PHE A CA 1
ATOM 709 C C . PHE A 1 96 ? -1.462 6.741 4.547 1.00 89.00 96 PHE A C 1
ATOM 711 O O . PHE A 1 96 ? -1.110 6.974 3.384 1.00 89.00 96 PHE A O 1
ATOM 718 N N . PRO A 1 97 ? -1.403 5.487 5.044 1.00 82.69 97 PRO A N 1
ATOM 719 C CA . PRO A 1 97 ? -0.952 4.361 4.237 1.00 82.69 97 PRO A CA 1
ATOM 720 C C . PRO A 1 97 ? -1.900 4.088 3.058 1.00 82.69 97 PRO A C 1
ATOM 722 O O . PRO A 1 97 ? -1.444 3.684 1.989 1.00 82.69 97 PRO A O 1
ATOM 725 N N . TYR A 1 98 ? -3.199 4.384 3.185 1.00 85.00 98 TYR A N 1
ATOM 726 C CA . TYR A 1 98 ? -4.123 4.284 2.057 1.00 85.00 98 TYR A CA 1
ATOM 727 C C . TYR A 1 98 ? -3.760 5.254 0.921 1.00 85.00 98 TYR A C 1
ATOM 729 O O . TYR A 1 98 ? -3.636 4.822 -0.227 1.00 85.00 98 TYR A O 1
ATOM 737 N N . ARG A 1 99 ? -3.484 6.533 1.218 1.00 87.62 99 ARG A N 1
ATOM 738 C CA . ARG A 1 99 ? -3.040 7.514 0.209 1.00 87.62 99 ARG A CA 1
ATOM 739 C C . ARG A 1 99 ? -1.705 7.126 -0.424 1.00 87.62 99 ARG A C 1
ATOM 741 O O . ARG A 1 99 ? -1.599 7.156 -1.645 1.00 87.62 99 ARG A O 1
ATOM 748 N N . GLN A 1 100 ? -0.736 6.666 0.372 1.00 82.12 100 GLN A N 1
ATOM 749 C CA . GLN A 1 100 ? 0.530 6.113 -0.140 1.00 82.12 100 GLN A CA 1
ATOM 750 C C . GLN A 1 100 ? 0.299 4.954 -1.121 1.00 82.12 100 GLN A C 1
ATOM 752 O O . GLN A 1 100 ? 1.011 4.821 -2.116 1.00 82.12 100 GLN A O 1
ATOM 757 N N . SER A 1 101 ? -0.704 4.107 -0.869 1.00 84.44 101 SER A N 1
ATOM 758 C CA . SER A 1 101 ? -1.039 2.997 -1.765 1.00 84.44 101 SER A CA 1
ATOM 759 C C . SER A 1 101 ? -1.625 3.458 -3.109 1.00 84.44 101 SER A C 1
ATOM 761 O O . SER A 1 101 ? -1.396 2.793 -4.124 1.00 84.44 101 SER A O 1
ATOM 763 N N . ILE A 1 102 ? -2.347 4.587 -3.125 1.00 84.31 102 ILE A N 1
ATOM 764 C CA . ILE A 1 102 ? -2.909 5.204 -4.335 1.00 84.31 102 ILE A CA 1
ATOM 765 C C . ILE A 1 102 ? -1.804 5.886 -5.137 1.00 84.31 102 ILE A C 1
ATOM 767 O O . ILE A 1 102 ? -1.635 5.571 -6.308 1.00 84.31 102 ILE A O 1
ATOM 771 N N . GLU A 1 103 ? -0.981 6.721 -4.504 1.00 82.94 103 GLU A N 1
ATOM 772 C CA . GLU A 1 103 ? 0.125 7.400 -5.191 1.00 82.94 103 GLU A CA 1
ATOM 773 C C . GLU A 1 103 ? 1.094 6.385 -5.821 1.00 82.94 103 GLU A C 1
ATOM 775 O O . GLU A 1 103 ? 1.543 6.524 -6.956 1.00 82.94 103 GLU A O 1
ATOM 780 N N . ARG A 1 104 ? 1.380 5.282 -5.117 1.00 80.38 104 ARG A N 1
ATOM 781 C CA . ARG A 1 104 ? 2.198 4.195 -5.674 1.00 80.38 104 ARG A CA 1
ATOM 782 C C . ARG A 1 104 ? 1.508 3.451 -6.810 1.00 80.38 104 ARG A C 1
ATOM 784 O O . ARG A 1 104 ? 2.207 2.919 -7.664 1.00 80.38 104 ARG A O 1
ATOM 791 N N . ARG A 1 105 ? 0.175 3.386 -6.829 1.00 83.31 105 ARG A N 1
ATOM 792 C CA . ARG A 1 105 ? -0.576 2.833 -7.962 1.00 83.31 105 ARG A CA 1
ATOM 793 C C . ARG A 1 105 ? -0.399 3.714 -9.197 1.00 83.31 105 ARG A C 1
ATOM 795 O O . ARG A 1 105 ? -0.051 3.180 -10.241 1.00 83.31 105 ARG A O 1
ATOM 802 N N . GLU A 1 106 ? -0.551 5.025 -9.052 1.00 81.81 106 GLU A N 1
ATOM 803 C CA . GLU A 1 106 ? -0.341 5.991 -10.139 1.00 81.81 106 GLU A CA 1
ATOM 804 C C . GLU A 1 106 ? 1.097 5.926 -10.669 1.00 81.81 106 GLU A C 1
ATOM 806 O O . GLU A 1 106 ? 1.317 5.865 -11.875 1.00 81.81 106 GLU A O 1
ATOM 811 N N . ARG A 1 107 ? 2.093 5.816 -9.777 1.00 80.44 107 ARG A N 1
ATOM 812 C CA . ARG A 1 107 ? 3.497 5.607 -10.175 1.00 80.44 107 ARG A CA 1
ATOM 813 C C . ARG A 1 107 ? 3.707 4.300 -10.945 1.00 80.44 107 ARG A C 1
ATOM 815 O O . ARG A 1 107 ? 4.501 4.277 -11.878 1.00 80.44 107 ARG A O 1
ATOM 822 N N . ILE A 1 108 ? 3.023 3.214 -10.572 1.00 81.50 108 ILE A N 1
ATOM 823 C CA . ILE A 1 108 ? 3.079 1.945 -11.318 1.00 81.50 108 ILE A CA 1
ATOM 824 C C . ILE A 1 108 ? 2.471 2.116 -12.711 1.00 81.50 108 ILE A C 1
ATOM 826 O O . ILE A 1 108 ? 3.079 1.666 -13.675 1.00 81.50 108 ILE A O 1
ATOM 830 N N . GLU A 1 109 ? 1.307 2.757 -12.815 1.00 80.12 109 GLU A N 1
ATOM 831 C CA . GLU A 1 109 ? 0.638 3.015 -14.097 1.00 80.12 109 GLU A CA 1
ATOM 832 C C . GLU A 1 109 ? 1.529 3.882 -15.006 1.00 80.12 109 GLU A C 1
ATOM 834 O O . GLU A 1 109 ? 1.764 3.522 -16.156 1.00 80.12 109 GLU A O 1
ATOM 839 N N . GLY A 1 110 ? 2.149 4.939 -14.469 1.00 82.00 110 GLY A N 1
ATOM 840 C CA . GLY A 1 110 ? 3.113 5.759 -15.210 1.00 82.00 110 GLY A CA 1
ATOM 841 C C . GLY A 1 110 ? 4.353 4.983 -15.674 1.00 82.00 110 GLY A C 1
ATOM 842 O O . GLY A 1 110 ? 4.780 5.127 -16.817 1.00 82.00 110 GLY A O 1
ATOM 843 N N . LEU A 1 111 ? 4.911 4.110 -14.826 1.00 82.25 111 LEU A N 1
ATOM 844 C CA . LEU A 1 111 ? 6.037 3.248 -15.212 1.00 82.25 111 LEU A CA 1
ATOM 845 C C . LEU A 1 111 ? 5.656 2.225 -16.288 1.00 82.25 111 LEU A C 1
ATOM 847 O O . LEU A 1 111 ? 6.500 1.880 -17.110 1.00 82.25 111 LEU A O 1
ATOM 851 N N . GLN A 1 112 ? 4.414 1.736 -16.295 1.00 82.81 112 GLN A N 1
ATOM 852 C CA . GLN A 1 112 ? 3.926 0.824 -17.331 1.00 82.81 112 GLN A CA 1
ATOM 853 C C . GLN A 1 112 ? 3.823 1.517 -18.689 1.00 82.81 112 GLN A C 1
ATOM 855 O O . GLN A 1 112 ? 4.293 0.954 -19.675 1.00 82.81 112 GLN A O 1
ATOM 860 N N . VAL A 1 113 ? 3.283 2.740 -18.722 1.00 83.88 113 VAL A N 1
ATOM 861 C CA . VAL A 1 113 ? 3.218 3.555 -19.945 1.00 83.88 113 VAL A CA 1
ATOM 862 C C . VAL A 1 113 ? 4.625 3.826 -20.477 1.00 83.88 113 VAL A C 1
ATOM 864 O O . VAL A 1 113 ? 4.908 3.527 -21.632 1.00 83.88 113 VAL A O 1
ATOM 867 N N . LEU A 1 114 ? 5.547 4.272 -19.618 1.00 80.75 114 LEU A N 1
ATOM 868 C CA . LEU A 1 114 ? 6.945 4.506 -19.998 1.00 80.75 114 LEU A CA 1
ATOM 869 C C . LEU A 1 114 ? 7.638 3.239 -20.520 1.00 80.75 114 LEU A C 1
ATOM 871 O O . LEU A 1 114 ? 8.410 3.304 -21.473 1.00 80.75 114 LEU A O 1
ATOM 875 N N . ALA A 1 115 ? 7.371 2.079 -19.916 1.00 81.06 115 ALA A N 1
ATOM 876 C CA . ALA A 1 115 ? 7.923 0.806 -20.372 1.00 81.06 115 ALA A CA 1
ATOM 877 C C . ALA A 1 115 ? 7.353 0.372 -21.734 1.00 81.06 115 ALA A C 1
ATOM 879 O O . ALA A 1 115 ? 8.028 -0.306 -22.508 1.00 81.06 115 ALA A O 1
ATOM 880 N N . GLU A 1 116 ? 6.103 0.717 -22.037 1.00 82.69 116 GLU A N 1
ATOM 881 C CA . GLU A 1 116 ? 5.480 0.455 -23.334 1.00 82.69 116 GLU A CA 1
ATOM 882 C C . GLU A 1 116 ? 5.997 1.403 -24.417 1.00 82.69 116 GLU A C 1
ATOM 884 O O . GLU A 1 116 ? 6.447 0.929 -25.459 1.00 82.69 116 GLU A O 1
ATOM 889 N N . GLU A 1 117 ? 6.062 2.704 -24.132 1.00 81.38 117 GLU A N 1
ATOM 890 C CA . GLU A 1 117 ? 6.671 3.704 -25.017 1.00 81.38 117 GLU A CA 1
ATOM 891 C C . GLU A 1 117 ? 8.135 3.373 -25.320 1.00 81.38 117 GLU A C 1
ATOM 893 O O . GLU A 1 117 ? 8.567 3.426 -26.470 1.00 81.38 117 GLU A O 1
ATOM 898 N N . TRP A 1 118 ? 8.900 2.959 -24.305 1.00 79.75 118 TRP A N 1
ATOM 899 C CA . TRP A 1 118 ? 10.281 2.522 -24.480 1.00 79.75 118 TRP A CA 1
ATOM 900 C C . TRP A 1 118 ? 10.393 1.342 -25.451 1.00 79.75 118 TRP A C 1
ATOM 902 O O . TRP A 1 118 ? 11.210 1.367 -26.374 1.00 79.75 118 TRP A O 1
ATOM 912 N N . ARG A 1 119 ? 9.558 0.311 -25.266 1.00 81.88 119 ARG A N 1
ATOM 913 C CA . ARG A 1 119 ? 9.543 -0.869 -26.143 1.00 81.88 119 ARG A CA 1
ATOM 914 C C . ARG A 1 119 ? 9.176 -0.501 -27.578 1.00 81.88 119 ARG A C 1
ATOM 916 O O . ARG A 1 119 ? 9.781 -1.041 -28.500 1.00 81.88 119 ARG A O 1
ATOM 923 N N . ASP A 1 120 ? 8.247 0.430 -27.767 1.00 82.19 120 ASP A N 1
ATOM 924 C CA . ASP A 1 120 ? 7.850 0.922 -29.088 1.00 82.19 120 ASP A CA 1
ATOM 925 C C . ASP A 1 120 ? 8.973 1.724 -29.774 1.00 82.19 120 ASP A C 1
ATOM 927 O O . ASP A 1 120 ? 9.276 1.491 -30.945 1.00 82.19 120 ASP A O 1
ATOM 931 N N . ILE A 1 121 ? 9.671 2.599 -29.040 1.00 76.62 121 ILE A N 1
ATOM 932 C CA . ILE A 1 121 ? 10.831 3.349 -29.554 1.00 76.62 121 ILE A CA 1
ATOM 933 C C . ILE A 1 121 ? 11.956 2.398 -29.971 1.00 76.62 121 ILE A C 1
ATOM 935 O O . ILE A 1 121 ? 12.517 2.546 -31.056 1.00 76.62 121 ILE A O 1
ATOM 939 N N . VAL A 1 122 ? 12.280 1.409 -29.134 1.00 78.19 122 VAL A N 1
ATOM 940 C CA . VAL A 1 122 ? 13.309 0.406 -29.440 1.00 78.19 122 VAL A CA 1
ATOM 941 C C . VAL A 1 122 ? 12.917 -0.423 -30.661 1.00 78.19 122 VAL A C 1
ATOM 943 O O . VAL A 1 122 ? 13.750 -0.621 -31.542 1.00 78.19 122 VAL A O 1
ATOM 946 N N . ALA A 1 123 ? 11.655 -0.852 -30.760 1.00 78.94 123 ALA A N 1
ATOM 947 C CA . ALA A 1 123 ? 11.157 -1.632 -31.893 1.00 78.94 123 ALA A CA 1
ATOM 948 C C . ALA A 1 123 ? 11.198 -0.862 -33.225 1.00 78.94 123 ALA A C 1
ATOM 950 O O . ALA A 1 123 ? 11.348 -1.473 -34.282 1.00 78.94 123 ALA A O 1
ATOM 951 N N . ARG A 1 124 ? 11.074 0.471 -33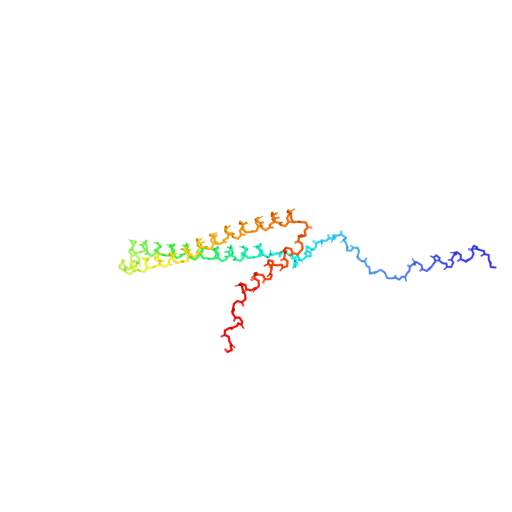.186 1.00 78.88 124 ARG A N 1
ATOM 952 C CA . ARG A 1 124 ? 11.124 1.345 -34.371 1.00 78.88 124 ARG A CA 1
ATOM 953 C C . ARG A 1 124 ? 12.516 1.902 -34.674 1.00 78.88 124 ARG A C 1
ATOM 955 O O . ARG A 1 124 ? 12.706 2.498 -35.733 1.00 78.88 124 ARG A O 1
ATOM 962 N N . SER A 1 125 ? 13.477 1.758 -33.762 1.00 77.19 125 SER A N 1
ATOM 963 C CA . SER A 1 125 ? 14.819 2.310 -33.937 1.00 77.19 125 SER A CA 1
ATOM 964 C C . SER A 1 125 ? 15.647 1.455 -34.894 1.00 77.19 125 SER A C 1
ATOM 966 O O . SER A 1 125 ? 15.741 0.240 -34.738 1.00 77.19 125 SER A O 1
ATOM 968 N N . ALA A 1 126 ? 16.324 2.105 -35.844 1.00 75.88 126 ALA A N 1
ATOM 969 C CA . ALA A 1 126 ? 17.343 1.460 -36.676 1.00 75.88 126 ALA A CA 1
ATOM 970 C C . ALA A 1 126 ? 18.585 1.040 -35.861 1.00 75.88 126 ALA A C 1
ATOM 972 O O . ALA A 1 126 ? 19.326 0.154 -36.277 1.00 75.88 126 ALA A O 1
ATOM 973 N N . ASP A 1 127 ? 18.789 1.663 -34.696 1.00 79.44 127 ASP A N 1
ATOM 974 C CA . ASP A 1 127 ? 19.818 1.317 -33.716 1.00 79.44 127 ASP A CA 1
ATOM 975 C C . ASP A 1 127 ? 19.186 1.231 -32.310 1.00 79.44 127 ASP A C 1
ATOM 977 O O . ASP A 1 127 ? 19.083 2.235 -31.589 1.00 79.44 127 ASP A O 1
ATOM 981 N N . PRO A 1 128 ? 18.684 0.049 -31.917 1.00 71.50 128 PRO A N 1
ATOM 982 C CA . PRO A 1 128 ? 18.055 -0.154 -30.615 1.00 71.50 128 PRO A CA 1
ATOM 983 C C . PRO A 1 128 ? 19.055 -0.065 -29.450 1.00 71.50 128 PRO A C 1
ATOM 985 O O . PRO A 1 128 ? 18.665 0.265 -28.329 1.00 71.50 128 PRO A O 1
ATOM 988 N N . VAL A 1 129 ? 20.345 -0.309 -29.700 1.00 73.50 129 VAL A N 1
ATOM 989 C CA . VAL A 1 129 ? 21.388 -0.337 -28.664 1.00 73.50 129 VAL A CA 1
ATOM 990 C C . VAL A 1 129 ? 21.813 1.087 -28.289 1.00 73.50 129 VAL A C 1
ATOM 992 O O . VAL A 1 129 ? 21.829 1.434 -27.107 1.00 73.50 129 VAL A O 1
ATOM 995 N N . GLY A 1 130 ? 22.048 1.963 -29.271 1.00 74.88 130 GLY A N 1
ATOM 996 C CA . GLY A 1 130 ? 22.453 3.352 -29.020 1.00 74.88 130 GLY A CA 1
ATOM 997 C C . GLY A 1 130 ? 21.343 4.256 -28.464 1.00 74.88 130 GLY A C 1
ATOM 998 O O . GLY A 1 130 ? 21.620 5.256 -27.791 1.00 74.88 130 GLY A O 1
ATOM 999 N N . ALA A 1 131 ? 20.069 3.936 -28.716 1.00 71.38 131 ALA A N 1
ATOM 1000 C CA . ALA A 1 131 ? 18.943 4.596 -28.045 1.00 71.38 131 ALA A CA 1
ATOM 1001 C C . ALA A 1 131 ? 18.928 4.259 -26.544 1.00 71.38 131 ALA A C 1
ATOM 1003 O O . ALA A 1 131 ? 18.684 5.122 -25.695 1.00 71.38 131 ALA A O 1
ATOM 1004 N N . ARG A 1 132 ? 19.248 3.004 -26.218 1.00 66.94 132 ARG A N 1
ATOM 1005 C CA . ARG A 1 132 ? 19.229 2.455 -24.864 1.00 66.94 132 ARG A CA 1
ATOM 1006 C C . ARG A 1 132 ? 20.307 3.029 -23.957 1.00 66.94 132 ARG A C 1
ATOM 1008 O O . ARG A 1 132 ? 19.995 3.419 -22.833 1.00 66.94 132 ARG A O 1
ATOM 1015 N N . GLU A 1 133 ? 21.541 3.139 -24.435 1.00 72.44 133 GLU A N 1
ATOM 1016 C CA . GLU A 1 133 ? 22.636 3.732 -23.653 1.00 72.44 133 GLU A CA 1
ATOM 1017 C C . GLU A 1 133 ? 22.346 5.188 -23.265 1.00 72.44 133 GLU A C 1
ATOM 1019 O O . GLU A 1 133 ? 22.574 5.595 -22.124 1.00 72.44 133 GLU A O 1
ATOM 1024 N N . ARG A 1 134 ? 21.757 5.964 -24.184 1.00 72.38 134 ARG A N 1
ATOM 1025 C CA . ARG A 1 134 ? 21.370 7.359 -23.928 1.00 72.38 134 ARG A CA 1
ATOM 1026 C C . ARG A 1 134 ? 20.288 7.474 -22.858 1.00 72.38 134 ARG A C 1
ATOM 1028 O O . ARG A 1 134 ? 20.375 8.348 -21.997 1.00 72.38 134 ARG A O 1
ATOM 1035 N N . PHE A 1 135 ? 19.298 6.586 -22.879 1.00 71.38 135 PHE A N 1
ATOM 1036 C CA . PHE A 1 135 ? 18.227 6.577 -21.886 1.00 71.38 135 PHE A CA 1
ATOM 1037 C C . PHE A 1 135 ? 18.710 6.113 -20.505 1.00 71.38 135 PHE A C 1
ATOM 1039 O O . PHE A 1 135 ? 18.415 6.762 -19.501 1.00 71.38 135 PHE A O 1
ATOM 1046 N N . MET A 1 136 ? 19.519 5.051 -20.441 1.00 72.94 136 MET A N 1
ATOM 1047 C CA . MET A 1 136 ? 20.103 4.584 -19.178 1.00 72.94 136 MET A CA 1
ATOM 1048 C C . MET A 1 136 ? 21.023 5.639 -18.557 1.00 72.94 136 MET A C 1
ATOM 1050 O O . MET A 1 136 ? 20.943 5.876 -17.354 1.00 72.94 136 MET A O 1
ATOM 1054 N N . GLY A 1 137 ? 21.809 6.354 -19.369 1.00 74.75 137 GLY A N 1
ATOM 1055 C CA . GLY A 1 137 ? 22.623 7.473 -18.893 1.00 74.75 137 GLY A CA 1
ATOM 1056 C C . GLY A 1 137 ? 21.799 8.643 -18.333 1.00 74.75 137 GLY A C 1
ATOM 1057 O O . GLY A 1 137 ? 22.240 9.319 -17.401 1.00 74.75 137 GLY A O 1
ATOM 1058 N N . LEU A 1 138 ? 20.588 8.880 -18.852 1.00 72.19 138 LEU A N 1
ATOM 1059 C CA . LEU A 1 138 ? 19.661 9.873 -18.299 1.00 72.19 138 LEU A CA 1
ATOM 1060 C C . LEU A 1 138 ? 19.034 9.398 -16.986 1.00 72.19 138 LEU A C 1
ATOM 1062 O O . LEU A 1 138 ? 18.999 10.173 -16.030 1.00 72.19 138 LEU A O 1
ATOM 1066 N N . LEU A 1 139 ? 18.589 8.139 -16.911 1.00 68.38 139 LEU A N 1
ATOM 1067 C CA . LEU A 1 139 ? 18.050 7.559 -15.678 1.00 68.38 139 LEU A CA 1
ATOM 1068 C C . LEU A 1 139 ? 19.087 7.550 -14.559 1.00 68.38 139 LEU A C 1
ATOM 1070 O O . LEU A 1 139 ? 18.768 7.940 -13.442 1.00 68.38 139 LEU A O 1
ATOM 1074 N N . GLU A 1 140 ? 20.330 7.175 -14.853 1.00 70.75 140 GLU A N 1
ATOM 1075 C CA . GLU A 1 140 ? 21.410 7.177 -13.869 1.00 70.75 140 GLU A CA 1
ATOM 1076 C C . GLU A 1 140 ? 21.692 8.594 -13.351 1.00 70.75 140 GLU A C 1
ATOM 1078 O O . GLU A 1 140 ? 21.847 8.792 -12.150 1.00 70.75 140 GLU A O 1
ATOM 1083 N N . ARG A 1 141 ? 21.649 9.616 -14.216 1.00 71.38 141 ARG A N 1
ATOM 1084 C CA . ARG A 1 141 ? 21.771 11.021 -13.786 1.00 71.38 141 ARG A CA 1
ATOM 1085 C C . ARG A 1 141 ? 20.584 11.506 -12.956 1.00 71.38 141 ARG A C 1
ATOM 1087 O O . ARG A 1 141 ? 20.791 12.285 -12.029 1.00 71.38 141 ARG A O 1
ATOM 1094 N N . LEU A 1 142 ? 19.366 11.079 -13.285 1.00 62.78 142 LE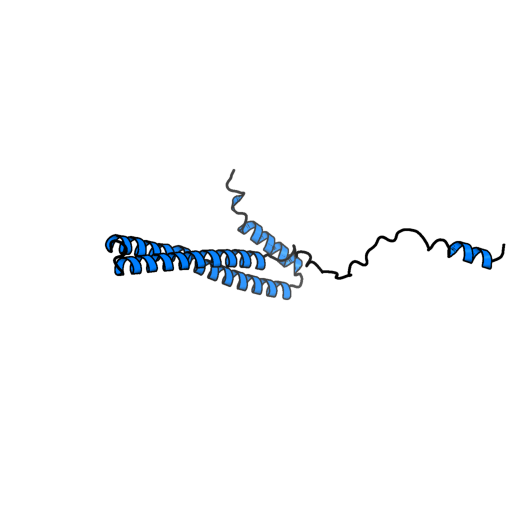U A N 1
ATOM 1095 C CA . LEU A 1 142 ? 18.146 11.522 -12.605 1.00 62.78 142 LEU A CA 1
ATOM 1096 C C . LEU A 1 142 ? 17.936 10.815 -11.255 1.00 62.78 142 LEU A C 1
ATOM 1098 O O . LEU A 1 142 ? 17.418 11.423 -10.322 1.00 62.78 142 LEU A O 1
ATOM 1102 N N . TYR A 1 143 ? 18.344 9.546 -11.152 1.00 62.03 143 TYR A N 1
ATOM 1103 C CA . TYR A 1 143 ? 18.192 8.698 -9.963 1.00 62.03 143 TYR A CA 1
ATOM 1104 C C . TYR A 1 143 ? 19.451 8.589 -9.090 1.00 62.03 143 TYR A C 1
ATOM 1106 O O . TYR A 1 143 ? 19.365 8.030 -7.999 1.00 62.03 143 TYR A O 1
ATOM 1114 N N . ALA A 1 144 ? 20.586 9.177 -9.487 1.00 61.72 144 ALA A N 1
ATOM 1115 C CA . ALA A 1 144 ? 21.764 9.342 -8.627 1.00 61.72 144 ALA A CA 1
ATOM 1116 C C . ALA A 1 144 ? 21.975 10.772 -8.059 1.00 61.72 144 ALA A C 1
ATOM 1118 O O . ALA A 1 144 ? 23.128 11.215 -7.986 1.00 61.72 144 ALA A O 1
ATOM 1119 N N . PRO A 1 145 ? 20.945 11.534 -7.625 1.00 51.47 145 PRO A N 1
ATOM 1120 C CA . PRO A 1 145 ? 21.169 12.888 -7.120 1.00 51.47 145 PRO A CA 1
ATOM 1121 C C . PRO A 1 145 ? 21.912 12.917 -5.768 1.00 51.47 145 PRO A C 1
ATOM 1123 O O . PRO A 1 145 ? 22.519 13.928 -5.428 1.00 51.47 145 PRO A O 1
ATOM 1126 N N . GLU A 1 146 ? 21.944 11.816 -5.009 1.00 47.56 146 GLU A N 1
ATOM 1127 C CA . GLU A 1 146 ? 22.409 11.830 -3.610 1.00 47.56 146 GLU A CA 1
ATOM 1128 C C . GLU A 1 146 ? 23.925 11.722 -3.389 1.00 47.56 146 GLU A C 1
ATOM 1130 O O . GLU A 1 146 ? 24.388 11.949 -2.275 1.00 47.56 146 GLU A O 1
ATOM 1135 N N . LYS A 1 147 ? 24.744 11.449 -4.413 1.00 50.00 147 LYS A N 1
ATOM 1136 C CA . LYS A 1 147 ? 26.212 11.397 -4.227 1.00 50.00 147 LYS A CA 1
ATOM 1137 C C . LYS A 1 147 ? 26.943 12.727 -4.439 1.00 50.00 147 LYS A C 1
ATOM 1139 O O . LYS A 1 147 ? 28.163 12.752 -4.319 1.00 50.00 147 LYS A O 1
ATOM 1144 N N . ARG A 1 148 ? 26.242 13.825 -4.753 1.00 49.84 148 ARG A N 1
ATOM 1145 C CA . ARG A 1 148 ? 26.877 15.119 -5.092 1.00 49.84 148 ARG A CA 1
ATOM 1146 C C . ARG A 1 148 ? 26.605 16.281 -4.129 1.00 49.84 148 ARG A C 1
ATOM 1148 O O . ARG A 1 148 ? 27.069 17.377 -4.408 1.00 49.84 148 ARG A O 1
ATOM 1155 N N . MET A 1 149 ? 25.921 16.066 -3.003 1.00 50.69 149 MET A N 1
ATOM 1156 C CA . MET A 1 149 ? 25.716 17.105 -1.968 1.00 50.69 149 MET A CA 1
ATOM 1157 C C . MET A 1 149 ? 26.513 16.860 -0.673 1.00 50.69 149 MET A C 1
ATOM 1159 O O . MET A 1 149 ? 26.203 17.437 0.362 1.00 50.69 149 MET A O 1
ATOM 1163 N N . GLY A 1 150 ? 27.536 16.001 -0.720 1.00 53.81 150 GLY A N 1
ATOM 1164 C CA . GLY A 1 150 ? 28.434 15.720 0.406 1.00 53.81 150 GLY A CA 1
ATOM 1165 C C . GLY A 1 150 ? 29.872 16.182 0.168 1.00 53.81 150 GLY A C 1
ATOM 1166 O O . GLY A 1 150 ? 30.788 15.404 0.426 1.00 53.81 150 GLY A O 1
ATOM 1167 N N . ALA A 1 151 ? 30.067 17.387 -0.375 1.00 44.81 151 ALA A N 1
ATOM 1168 C CA . ALA A 1 151 ? 31.370 18.049 -0.467 1.00 44.81 151 ALA A CA 1
ATOM 1169 C C . ALA A 1 151 ? 31.246 19.498 0.010 1.00 44.81 151 ALA A C 1
ATOM 1171 O O . ALA A 1 151 ? 30.282 20.162 -0.436 1.00 44.81 151 ALA A O 1
#